Protein AF-A0A968MGK3-F1 (afdb_monomer_lite)

Radius of gyration: 20.02 Å; chains: 1; bounding box: 47×27×55 Å

Foldseek 3Di:
DDDDFWDWDADQWQRWGAFTGGNNDTPDPGTDDDQPDDDDDCQQADPVCQVPLPQDDADPPRHRGNVRSCVQQQSVPKGKTWPDWDFPDDDPVDTDIDTDMDIGHDRDDDPD

Structure (mmCIF, N/CA/C/O backbone):
data_AF-A0A968MGK3-F1
#
_entry.id   AF-A0A968MGK3-F1
#
loop_
_atom_site.group_PDB
_atom_site.id
_atom_site.type_symbol
_atom_site.label_atom_id
_atom_site.label_alt_id
_atom_site.label_comp_id
_atom_site.label_asym_id
_atom_site.label_entity_id
_atom_site.label_seq_id
_atom_site.pdbx_PDB_ins_code
_atom_site.Cartn_x
_atom_site.Cartn_y
_atom_site.Cartn_z
_atom_site.occupancy
_atom_site.B_iso_or_equiv
_atom_site.auth_seq_id
_atom_site.auth_comp_id
_atom_site.auth_asym_id
_atom_site.auth_atom_id
_atom_site.pdbx_PDB_model_num
ATOM 1 N N . MET A 1 1 ? -7.553 -3.352 16.689 1.00 89.88 1 MET A N 1
ATOM 2 C CA . MET A 1 1 ? -8.674 -2.562 17.253 1.00 89.88 1 MET A CA 1
ATOM 3 C C . MET A 1 1 ? -9.936 -3.360 17.002 1.00 89.88 1 MET A C 1
ATOM 5 O O . MET A 1 1 ? -10.030 -3.935 15.927 1.00 89.88 1 MET A O 1
ATOM 9 N N . SER A 1 2 ? -10.859 -3.451 17.953 1.00 92.69 2 SER A N 1
ATOM 10 C CA . SER A 1 2 ? -12.042 -4.315 17.830 1.00 92.69 2 SER A CA 1
ATOM 11 C C . SER A 1 2 ? -13.275 -3.673 18.458 1.00 92.69 2 SER A C 1
ATOM 13 O O . SER A 1 2 ? -13.152 -2.935 19.435 1.00 92.69 2 SER A O 1
ATOM 15 N N . GLY A 1 3 ? -14.435 -3.972 17.880 1.00 92.19 3 GLY A N 1
ATOM 16 C CA . GLY A 1 3 ? -15.770 -3.719 18.417 1.00 92.19 3 GLY A CA 1
ATOM 17 C C . GLY A 1 3 ? -16.602 -5.003 18.371 1.00 92.19 3 GLY A C 1
ATOM 18 O O . GLY A 1 3 ? -16.065 -6.069 18.081 1.00 92.19 3 GLY A O 1
ATOM 19 N N . GLU A 1 4 ? -17.904 -4.906 18.643 1.00 93.56 4 GLU A N 1
ATOM 20 C CA . GLU A 1 4 ? -18.794 -6.070 18.810 1.00 93.56 4 GLU A CA 1
ATOM 21 C C . GLU A 1 4 ? -18.742 -7.064 17.636 1.00 93.56 4 GLU A C 1
ATOM 23 O O . GLU A 1 4 ? -18.638 -8.264 17.853 1.00 93.56 4 GLU A O 1
ATOM 28 N N . ASN A 1 5 ? -18.742 -6.566 16.396 1.00 96.81 5 ASN A N 1
ATOM 29 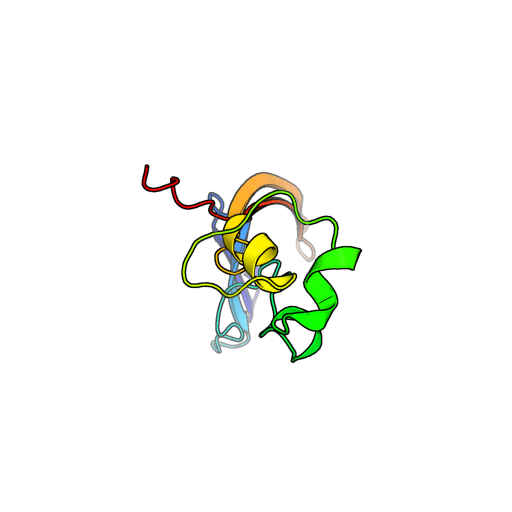C CA . ASN A 1 5 ? -18.789 -7.397 15.187 1.00 96.81 5 ASN A CA 1
ATOM 30 C C . ASN A 1 5 ? -17.748 -6.995 14.139 1.00 96.81 5 ASN A C 1
ATOM 32 O O . ASN A 1 5 ? -17.895 -7.298 12.956 1.00 96.81 5 ASN A O 1
ATOM 36 N N . PHE A 1 6 ? -16.709 -6.268 14.539 1.00 96.50 6 PHE A N 1
ATOM 37 C CA . PHE A 1 6 ? -15.671 -5.852 13.608 1.00 96.50 6 PHE A CA 1
ATOM 38 C C . PHE A 1 6 ? -14.308 -5.761 14.278 1.00 96.50 6 PHE A C 1
ATOM 40 O O . PHE A 1 6 ? -14.190 -5.452 15.465 1.00 96.50 6 PHE A O 1
ATOM 47 N N . SER A 1 7 ? -13.254 -5.971 13.498 1.00 97.12 7 SER A N 1
ATOM 48 C CA . SER A 1 7 ? -11.896 -5.677 13.931 1.00 97.12 7 SER A CA 1
ATOM 49 C C . SER A 1 7 ? -11.021 -5.199 12.778 1.00 97.12 7 SER A C 1
ATOM 51 O O . SER A 1 7 ? -11.203 -5.580 11.626 1.00 97.12 7 SER A O 1
ATOM 53 N N . TYR A 1 8 ? -10.066 -4.341 13.121 1.00 96.38 8 TYR A N 1
ATOM 54 C CA . TYR A 1 8 ? -9.053 -3.805 12.222 1.00 96.38 8 TYR A CA 1
ATOM 55 C C . TYR A 1 8 ? -7.671 -4.112 12.787 1.00 96.38 8 TYR A C 1
ATOM 57 O O . TYR A 1 8 ? -7.399 -3.833 13.967 1.00 96.38 8 TYR A O 1
ATOM 65 N N . THR A 1 9 ? -6.782 -4.629 11.946 1.00 96.62 9 THR A N 1
ATOM 66 C CA . THR A 1 9 ? -5.393 -4.919 12.317 1.00 96.62 9 THR A CA 1
ATOM 67 C C . THR A 1 9 ? -4.452 -4.067 11.491 1.00 96.62 9 THR A C 1
ATOM 69 O O . THR A 1 9 ? -4.538 -4.053 10.270 1.00 96.62 9 THR A O 1
ATOM 72 N N . PHE A 1 10 ? -3.537 -3.374 12.166 1.00 95.19 10 PHE A N 1
ATOM 73 C CA . PHE A 1 10 ? -2.478 -2.608 11.523 1.00 95.19 10 PHE A CA 1
ATOM 74 C C . PHE A 1 10 ? -1.116 -3.207 11.862 1.00 95.19 10 PHE A C 1
ATOM 76 O O . PHE A 1 10 ? -0.828 -3.490 13.029 1.00 95.19 10 PHE A O 1
ATOM 83 N N . ASN A 1 11 ? -0.252 -3.336 10.860 1.00 93.62 11 ASN A N 1
ATOM 84 C CA . ASN A 1 11 ? 1.160 -3.619 11.064 1.00 93.62 11 ASN A CA 1
ATOM 85 C C . ASN A 1 11 ? 1.879 -2.307 11.397 1.00 93.62 11 ASN A C 1
ATOM 87 O O . ASN A 1 11 ? 1.959 -1.408 10.568 1.00 93.62 11 ASN A O 1
ATOM 91 N N . LYS A 1 12 ? 2.422 -2.192 12.611 1.00 91.31 12 LYS A N 1
ATOM 92 C CA . LYS A 1 12 ? 3.078 -0.956 13.072 1.00 91.31 12 LYS A CA 1
ATOM 93 C C . LYS A 1 12 ? 4.414 -0.664 12.380 1.00 91.31 12 LYS A C 1
ATOM 95 O O . LYS A 1 12 ? 4.841 0.482 12.378 1.00 91.31 12 LYS A O 1
ATOM 100 N N . THR A 1 13 ? 5.074 -1.675 11.816 1.00 90.69 13 THR A N 1
ATOM 101 C CA . THR A 1 13 ? 6.361 -1.526 11.120 1.00 90.69 13 THR A CA 1
ATOM 102 C C . THR A 1 13 ? 6.167 -1.013 9.695 1.00 90.69 13 THR A C 1
ATOM 104 O O . THR A 1 13 ? 6.874 -0.107 9.261 1.00 90.69 13 THR A O 1
ATOM 107 N N . SER A 1 14 ? 5.205 -1.569 8.956 1.00 90.19 14 SER A N 1
ATOM 108 C CA . SER A 1 14 ? 4.901 -1.116 7.591 1.00 90.19 14 SER A CA 1
ATOM 109 C C . SER A 1 14 ? 3.880 0.021 7.544 1.00 90.19 14 SER A C 1
ATOM 111 O O . SER A 1 14 ? 3.839 0.753 6.565 1.00 90.19 14 SER A O 1
ATOM 113 N N . GLY A 1 15 ? 3.068 0.185 8.591 1.00 91.81 15 GLY A N 1
ATOM 114 C CA . GLY A 1 15 ? 1.958 1.141 8.645 1.00 91.81 15 GLY A CA 1
ATOM 115 C C . GLY A 1 15 ? 0.690 0.630 7.957 1.00 91.81 15 GLY A C 1
ATOM 116 O O . GLY A 1 15 ? -0.317 1.330 7.909 1.00 91.81 15 GLY A O 1
ATOM 117 N N . ARG A 1 16 ? 0.715 -0.599 7.436 1.00 93.56 16 ARG A N 1
ATOM 118 C CA . ARG A 1 16 ? -0.370 -1.150 6.624 1.00 93.56 16 ARG A CA 1
ATOM 119 C C . ARG A 1 16 ? -1.556 -1.596 7.463 1.00 93.56 16 ARG A C 1
ATOM 121 O O . ARG A 1 16 ? -1.375 -2.213 8.513 1.00 93.56 16 ARG A O 1
ATOM 128 N N . LEU A 1 17 ? -2.760 -1.359 6.947 1.00 95.50 17 LEU A N 1
ATOM 129 C CA . LEU A 1 17 ? -3.976 -2.033 7.395 1.00 95.50 17 LEU A CA 1
ATOM 130 C C . LEU A 1 17 ? -3.985 -3.451 6.808 1.00 95.50 17 LEU A C 1
ATOM 132 O O . LEU A 1 17 ? -4.215 -3.615 5.617 1.00 95.50 17 LEU A O 1
ATOM 136 N N . THR A 1 18 ? -3.718 -4.461 7.632 1.00 96.38 18 THR A N 1
ATOM 137 C CA . THR A 1 18 ? -3.519 -5.850 7.187 1.00 96.38 18 THR A CA 1
ATOM 138 C C . THR A 1 18 ? -4.757 -6.729 7.303 1.00 96.38 18 THR A C 1
ATOM 140 O O . THR A 1 18 ? -4.751 -7.838 6.788 1.00 96.38 18 THR A O 1
ATOM 143 N N . SER A 1 19 ? -5.789 -6.290 8.023 1.00 97.75 19 SER A N 1
ATOM 144 C CA . SER A 1 19 ? -7.064 -7.008 8.108 1.00 97.75 19 SER A CA 1
ATOM 145 C C . SER A 1 19 ? -8.187 -6.045 8.461 1.00 97.75 19 SER A C 1
ATOM 147 O O . SER A 1 19 ? -8.013 -5.149 9.299 1.00 97.75 19 SER A O 1
ATOM 149 N N . MET A 1 20 ? -9.330 -6.258 7.815 1.00 97.69 20 MET A N 1
ATOM 150 C CA . MET A 1 20 ? -10.619 -5.668 8.135 1.00 97.69 20 MET A CA 1
ATOM 151 C C . MET A 1 20 ? -11.631 -6.806 8.213 1.00 97.69 20 MET A C 1
ATOM 153 O O . MET A 1 20 ? -12.194 -7.233 7.206 1.00 97.69 20 MET A O 1
ATOM 157 N N . ASN A 1 21 ? -11.863 -7.300 9.424 1.00 98.25 21 ASN A N 1
ATOM 158 C CA . ASN A 1 21 ? -12.862 -8.324 9.665 1.00 98.25 21 ASN A CA 1
ATOM 159 C C . ASN A 1 21 ? -14.196 -7.668 10.028 1.00 98.25 21 ASN A C 1
ATOM 161 O O . ASN A 1 21 ? -14.251 -6.848 10.947 1.00 98.25 21 ASN A O 1
ATOM 165 N N . TYR A 1 22 ? -15.263 -8.043 9.331 1.00 97.8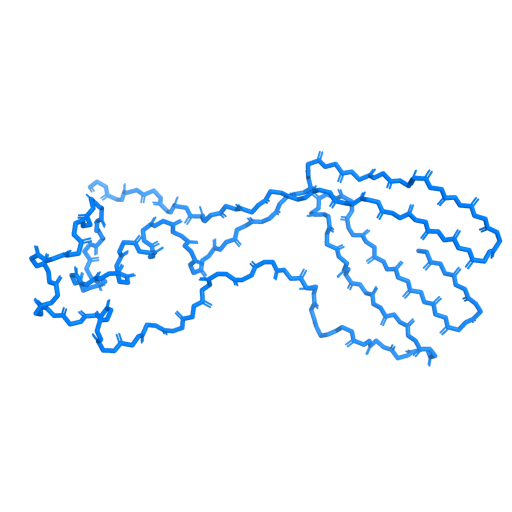1 22 TYR A N 1
ATOM 166 C CA . TYR A 1 22 ? -16.626 -7.595 9.599 1.00 97.81 22 TYR A CA 1
ATOM 167 C C . TYR A 1 22 ? -17.550 -8.813 9.651 1.00 97.81 22 TYR A C 1
ATOM 169 O O . TYR A 1 22 ? -17.641 -9.567 8.683 1.00 97.81 22 TYR A O 1
ATOM 177 N N . PHE A 1 23 ? -18.202 -9.037 10.793 1.00 97.75 23 PHE A N 1
ATOM 178 C CA . PHE A 1 23 ? -19.036 -10.213 11.070 1.00 97.75 23 PHE A CA 1
ATOM 179 C C . PHE A 1 23 ? -18.329 -11.545 10.754 1.00 97.75 23 PHE A C 1
ATOM 181 O O . PHE A 1 23 ? -18.886 -12.433 10.112 1.00 97.75 23 PHE A O 1
ATOM 188 N N . GLY A 1 24 ? -17.062 -11.675 11.160 1.00 97.06 24 GLY A N 1
ATOM 189 C CA . GLY A 1 24 ? -16.259 -12.877 10.924 1.00 97.06 24 GLY A CA 1
ATOM 190 C C . GLY A 1 24 ? -15.711 -13.005 9.500 1.00 97.06 24 GLY A C 1
ATOM 191 O O . GLY A 1 24 ? -14.868 -13.866 9.259 1.00 97.06 24 GLY A O 1
ATOM 192 N N . LYS A 1 25 ? -16.109 -12.134 8.566 1.00 98.06 25 LYS A N 1
ATOM 193 C CA . LYS A 1 25 ? -15.638 -12.139 7.180 1.00 98.06 25 LYS A CA 1
ATOM 194 C C . LYS A 1 25 ? -14.477 -11.166 6.993 1.00 98.06 25 LYS A C 1
ATOM 196 O O . LYS A 1 25 ? -14.606 -9.982 7.295 1.00 98.06 25 LYS A O 1
ATOM 201 N N . GLU A 1 26 ? -13.366 -11.658 6.450 1.00 98.06 26 GLU A N 1
ATOM 202 C CA . GLU A 1 26 ? -12.278 -10.795 5.985 1.00 98.06 26 GLU A CA 1
ATOM 203 C C . GLU A 1 26 ? -12.715 -10.042 4.722 1.00 98.06 26 GLU A C 1
ATOM 205 O O . GLU A 1 26 ? -13.209 -10.645 3.764 1.00 98.06 26 GLU A O 1
ATOM 210 N N . ILE A 1 27 ? -12.571 -8.718 4.750 1.00 97.44 27 ILE A N 1
ATOM 211 C CA . ILE A 1 27 ? -12.957 -7.826 3.652 1.00 97.44 27 ILE A CA 1
ATOM 212 C C . ILE A 1 27 ? -11.753 -7.480 2.774 1.00 97.44 27 ILE A C 1
ATOM 214 O O . ILE A 1 27 ? -11.923 -7.255 1.574 1.00 97.44 27 ILE A O 1
ATOM 218 N N . LEU A 1 28 ? -10.540 -7.446 3.335 1.00 97.19 28 LEU A N 1
ATOM 219 C CA . LEU A 1 28 ? -9.339 -7.140 2.566 1.00 97.19 28 LEU A CA 1
ATOM 220 C C . LEU A 1 28 ? -8.797 -8.397 1.894 1.00 97.19 28 LEU A C 1
ATOM 222 O O . LEU A 1 28 ? -8.499 -9.391 2.547 1.00 97.19 28 LEU A O 1
ATOM 226 N N . ASN A 1 29 ? -8.604 -8.324 0.580 1.00 96.12 29 ASN A N 1
ATOM 227 C CA . ASN A 1 29 ? -7.794 -9.316 -0.124 1.00 96.12 29 ASN A CA 1
ATOM 228 C C . ASN A 1 29 ? -6.292 -9.087 0.120 1.00 96.12 29 ASN A C 1
ATOM 230 O O . ASN A 1 29 ? -5.520 -10.034 0.206 1.00 96.12 29 ASN A O 1
ATOM 234 N N . ASP A 1 30 ? -5.889 -7.821 0.231 1.00 93.50 30 ASP A N 1
ATOM 235 C CA . ASP A 1 30 ? -4.548 -7.395 0.621 1.00 93.50 30 ASP A CA 1
ATOM 236 C C . ASP A 1 30 ? -4.633 -6.002 1.267 1.00 93.50 30 ASP A C 1
ATOM 238 O O . ASP A 1 30 ? -5.659 -5.316 1.187 1.00 93.50 30 ASP A O 1
ATOM 242 N N . SER A 1 31 ? -3.549 -5.578 1.910 1.00 92.81 31 SER A N 1
ATOM 243 C CA . SER A 1 31 ? -3.426 -4.242 2.474 1.00 92.81 31 SER A CA 1
ATOM 244 C C . SER A 1 31 ? -3.549 -3.183 1.373 1.00 92.81 31 SER A C 1
ATOM 246 O O . SER A 1 31 ? -2.860 -3.284 0.354 1.00 92.81 31 SER A O 1
ATOM 248 N N . PRO A 1 32 ? -4.351 -2.123 1.565 1.00 90.62 32 PRO A N 1
ATOM 249 C CA . PRO A 1 32 ? -4.320 -0.984 0.663 1.00 90.62 32 PRO A CA 1
ATOM 250 C C . PRO A 1 32 ? -2.936 -0.331 0.727 1.00 90.62 32 PRO A C 1
ATOM 252 O O . PRO A 1 32 ? -2.401 -0.090 1.809 1.00 90.62 32 PRO A O 1
ATOM 255 N N . THR A 1 33 ? -2.356 -0.059 -0.438 1.00 89.62 33 THR A N 1
ATOM 256 C CA . THR A 1 33 ? -1.031 0.553 -0.578 1.00 89.62 33 THR A CA 1
ATOM 257 C C . THR A 1 33 ? -1.079 1.660 -1.623 1.00 89.62 33 THR A C 1
ATOM 259 O O . THR A 1 33 ? -1.958 1.673 -2.490 1.00 89.62 33 THR A O 1
ATOM 262 N N . LEU A 1 34 ? -0.135 2.603 -1.552 1.00 90.00 34 LEU A N 1
ATOM 263 C CA . LEU A 1 34 ? 0.057 3.558 -2.637 1.00 90.00 34 LEU A CA 1
ATOM 264 C C . LEU A 1 34 ? 0.550 2.805 -3.877 1.00 90.00 34 LEU A C 1
ATOM 266 O O . LEU A 1 34 ? 1.649 2.255 -3.873 1.00 90.00 34 LEU A O 1
ATOM 270 N N . ASN A 1 35 ? -0.237 2.843 -4.948 1.00 90.94 35 ASN A N 1
ATOM 271 C CA . ASN A 1 35 ? 0.170 2.338 -6.248 1.00 90.94 35 ASN A CA 1
ATOM 272 C C . ASN A 1 35 ? 0.198 3.489 -7.256 1.00 90.94 35 ASN A C 1
ATOM 274 O O . ASN A 1 35 ? -0.841 4.061 -7.582 1.00 90.94 35 ASN A O 1
ATOM 278 N N . VAL A 1 36 ? 1.394 3.827 -7.741 1.00 93.31 36 VAL A N 1
ATOM 279 C CA . VAL A 1 36 ? 1.593 4.828 -8.807 1.00 93.31 36 VAL A CA 1
ATOM 280 C C . VAL A 1 36 ? 1.954 4.177 -10.144 1.00 93.31 36 VAL A C 1
ATOM 282 O O . VAL A 1 36 ? 2.322 4.867 -11.094 1.00 93.31 36 VAL A O 1
ATOM 285 N N . TRP A 1 37 ? 1.867 2.847 -10.224 1.00 93.31 37 TRP A N 1
ATOM 286 C CA . TRP A 1 37 ? 2.196 2.073 -11.408 1.00 93.31 37 TRP A CA 1
ATOM 287 C C . TRP A 1 37 ? 0.955 1.580 -12.139 1.00 93.31 37 TRP A C 1
ATOM 289 O O . TRP A 1 37 ? -0.046 1.160 -11.555 1.00 93.31 37 TRP A O 1
ATOM 299 N N . ARG A 1 38 ? 1.083 1.552 -13.461 1.00 95.12 38 ARG A N 1
ATOM 300 C CA . ARG A 1 38 ? 0.195 0.835 -14.368 1.00 95.12 38 ARG A CA 1
ATOM 301 C C . ARG A 1 38 ? 1.022 0.190 -15.469 1.00 95.12 38 ARG A C 1
ATOM 303 O O . ARG A 1 38 ? 2.142 0.620 -15.741 1.00 95.12 38 ARG A O 1
ATOM 310 N N . ALA A 1 39 ? 0.442 -0.798 -16.143 1.00 94.06 39 ALA A N 1
ATOM 311 C CA . ALA A 1 39 ? 1.028 -1.315 -17.371 1.00 94.06 39 ALA A CA 1
ATOM 312 C C . ALA A 1 39 ? 1.241 -0.159 -18.377 1.00 94.06 39 ALA A C 1
ATOM 314 O O . ALA A 1 39 ? 0.307 0.631 -18.586 1.00 94.06 39 ALA A O 1
ATOM 315 N N . PRO A 1 40 ? 2.446 -0.030 -18.968 1.00 91.69 40 PRO A N 1
ATOM 316 C CA . PRO A 1 40 ? 2.709 1.003 -19.960 1.00 91.69 40 PRO A CA 1
ATOM 317 C C . PRO A 1 40 ? 1.853 0.841 -21.217 1.00 91.69 40 PRO A C 1
ATOM 319 O O . PRO A 1 40 ? 1.596 -0.284 -21.640 1.00 91.69 40 PRO A O 1
ATOM 322 N N . ILE A 1 41 ? 1.446 1.959 -21.817 1.00 92.06 41 ILE A N 1
ATOM 323 C CA . ILE A 1 41 ? 0.802 2.008 -23.145 1.00 92.06 41 ILE A CA 1
ATOM 324 C C . ILE A 1 41 ? 1.835 2.279 -24.246 1.00 92.06 41 ILE A C 1
ATOM 326 O O . ILE A 1 41 ? 2.979 2.619 -23.949 1.00 92.06 41 ILE A O 1
ATOM 330 N N . ASP A 1 42 ? 1.417 2.194 -25.510 1.00 89.44 42 ASP A N 1
ATOM 331 C CA . ASP A 1 42 ? 2.276 2.353 -26.697 1.00 89.44 42 ASP A CA 1
ATOM 332 C C . ASP A 1 42 ? 3.145 3.622 -26.643 1.00 89.44 42 ASP A C 1
ATOM 334 O O . ASP A 1 42 ? 4.370 3.562 -26.759 1.00 89.44 42 ASP A O 1
ATOM 338 N N . ASN A 1 43 ? 2.544 4.765 -26.290 1.00 88.44 43 ASN A N 1
ATOM 339 C CA . ASN A 1 43 ? 3.248 6.049 -26.149 1.00 88.44 43 ASN A CA 1
ATOM 340 C C . ASN A 1 43 ? 4.342 6.057 -25.057 1.00 88.44 43 ASN A C 1
ATOM 342 O O . ASN A 1 43 ? 5.110 7.007 -24.946 1.00 88.44 43 ASN A O 1
ATOM 346 N N . GLU A 1 44 ? 4.414 5.037 -24.208 1.00 89.06 44 GLU A N 1
ATOM 347 C CA . GLU A 1 44 ? 5.357 4.939 -23.091 1.00 89.06 44 GLU A CA 1
ATOM 348 C C . GLU A 1 44 ? 6.449 3.889 -23.352 1.00 89.06 44 GLU A C 1
ATOM 350 O O . GLU A 1 44 ? 7.394 3.758 -22.564 1.00 89.06 44 GLU A O 1
ATOM 355 N N . VAL A 1 45 ? 6.345 3.150 -24.459 1.00 85.81 45 VAL A N 1
ATOM 356 C CA . VAL A 1 45 ? 7.313 2.131 -24.892 1.00 85.81 45 VAL A CA 1
ATOM 357 C C . VAL A 1 45 ? 7.949 2.467 -26.240 1.00 85.81 45 VAL A C 1
ATOM 359 O O . VAL A 1 45 ? 9.124 2.149 -26.443 1.00 85.81 45 VAL A O 1
ATOM 362 N N . ASP A 1 46 ? 7.222 3.159 -27.119 1.00 82.44 46 ASP A N 1
ATOM 363 C CA . ASP A 1 46 ? 7.628 3.383 -28.501 1.00 82.44 46 ASP A CA 1
ATOM 364 C C . ASP A 1 46 ? 8.801 4.353 -28.678 1.00 82.44 46 ASP A C 1
ATOM 366 O O . ASP A 1 46 ? 8.932 5.387 -28.014 1.00 82.44 46 ASP A O 1
ATOM 370 N N . ALA A 1 47 ? 9.625 4.047 -29.682 1.00 73.81 47 ALA A N 1
ATOM 371 C CA . ALA A 1 47 ? 10.860 4.760 -29.992 1.00 73.81 47 ALA A CA 1
ATOM 372 C C . ALA A 1 47 ? 10.663 6.157 -30.618 1.00 73.81 47 ALA A C 1
ATOM 374 O O . ALA A 1 47 ? 11.610 6.941 -30.689 1.00 73.81 47 ALA A O 1
ATOM 375 N N . TRP A 1 48 ? 9.457 6.519 -31.060 1.00 75.00 48 TRP A N 1
ATOM 376 C CA . TRP A 1 48 ? 9.212 7.873 -31.573 1.00 75.00 48 TRP A CA 1
ATOM 377 C C . TRP A 1 48 ? 9.156 8.924 -30.447 1.00 75.00 48 TRP A C 1
ATOM 379 O O . TRP A 1 48 ? 9.368 10.109 -30.694 1.00 75.00 48 TRP A O 1
ATOM 389 N N . THR A 1 49 ? 8.968 8.505 -29.189 1.00 71.50 49 THR A N 1
ATOM 390 C CA . THR A 1 49 ? 8.897 9.406 -28.019 1.00 71.50 49 THR A CA 1
ATOM 391 C C . THR A 1 49 ? 10.261 9.763 -27.415 1.00 71.50 49 THR A C 1
ATOM 393 O O . THR A 1 49 ? 10.356 10.542 -26.461 1.00 71.50 49 THR A O 1
ATOM 396 N N . LEU A 1 50 ? 11.352 9.220 -27.961 1.00 68.75 50 LEU A N 1
ATOM 397 C CA . LEU A 1 50 ? 12.686 9.280 -27.350 1.00 68.75 50 LEU A CA 1
ATOM 398 C C . LEU A 1 50 ? 13.296 10.672 -27.288 1.00 68.75 50 LEU A C 1
ATOM 400 O O . LEU A 1 50 ? 14.008 10.967 -2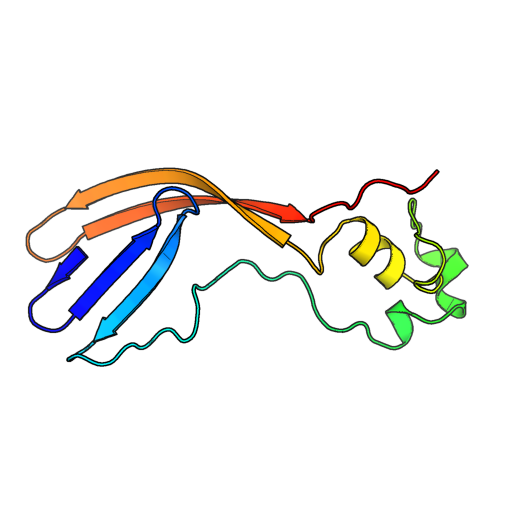6.330 1.00 68.75 50 LEU A O 1
ATOM 404 N N . GLY A 1 51 ? 13.027 11.508 -28.291 1.00 64.50 51 GLY A N 1
ATOM 405 C CA . GLY A 1 51 ? 13.588 12.857 -28.375 1.00 64.50 51 GLY A CA 1
ATOM 406 C C . GLY A 1 51 ? 12.919 13.869 -27.443 1.00 64.50 51 GLY A C 1
ATOM 407 O O . GLY A 1 51 ? 13.523 14.887 -27.134 1.00 64.50 51 GLY A O 1
ATOM 408 N N . GLN A 1 52 ? 11.694 13.593 -26.982 1.00 66.31 52 GLN A N 1
ATOM 409 C CA . GLN A 1 52 ? 10.866 14.551 -26.232 1.00 66.31 52 GLN A CA 1
ATOM 410 C C . GLN A 1 52 ? 10.737 14.210 -24.743 1.00 66.31 52 GLN A C 1
ATOM 412 O O . GLN A 1 52 ? 10.284 15.025 -23.949 1.00 66.31 52 GLN A O 1
ATOM 417 N N . SER A 1 53 ? 11.123 13.000 -24.338 1.00 64.38 53 SER A N 1
ATOM 418 C CA . SER A 1 53 ? 10.803 12.475 -23.008 1.00 64.38 53 SER A CA 1
ATOM 419 C C . SER A 1 53 ? 11.791 12.882 -21.900 1.00 64.38 53 SER A C 1
ATOM 421 O O . SER A 1 53 ? 11.532 12.583 -20.738 1.00 64.38 53 SER A O 1
ATOM 423 N N . HIS A 1 54 ? 12.894 13.579 -22.225 1.00 65.06 54 HIS A N 1
ATOM 424 C CA . HIS A 1 54 ? 13.897 14.107 -21.270 1.00 65.06 54 HIS A CA 1
ATOM 425 C C . HIS A 1 54 ? 14.310 13.103 -20.165 1.00 65.06 54 HIS A C 1
ATOM 427 O O . HIS A 1 54 ? 14.539 13.460 -19.009 1.00 65.06 54 HIS A O 1
ATOM 433 N N . LEU A 1 55 ? 14.385 11.812 -20.502 1.00 68.75 55 LEU A N 1
ATOM 434 C CA . LEU A 1 55 ? 14.621 10.747 -19.529 1.00 68.75 55 LEU A CA 1
ATOM 435 C C . LEU A 1 55 ? 16.117 10.607 -19.248 1.00 68.75 55 LEU A C 1
ATOM 437 O O . LEU A 1 55 ? 16.897 10.307 -20.148 1.00 68.75 55 LEU A O 1
ATOM 441 N N . THR A 1 56 ? 16.502 10.788 -17.988 1.00 67.81 56 THR A N 1
ATOM 442 C CA . THR A 1 56 ? 17.904 10.794 -17.544 1.00 67.81 56 THR A CA 1
ATOM 443 C C . THR A 1 56 ? 18.492 9.401 -17.328 1.00 67.81 56 THR A C 1
ATOM 445 O O . THR A 1 56 ? 19.694 9.224 -17.498 1.00 67.81 56 THR A O 1
ATOM 448 N N . ASN A 1 57 ? 17.672 8.402 -16.981 1.00 74.62 57 ASN A N 1
ATOM 449 C CA . ASN A 1 57 ? 18.137 7.049 -16.673 1.00 74.62 57 ASN A CA 1
ATOM 450 C C . ASN A 1 57 ? 17.354 5.986 -17.457 1.00 74.62 57 ASN A C 1
ATOM 452 O O . ASN A 1 57 ? 16.136 6.082 -17.618 1.00 74.62 57 ASN A O 1
ATOM 456 N N . ARG A 1 58 ? 18.062 4.958 -17.940 1.00 77.81 58 ARG A N 1
ATOM 457 C CA . ARG A 1 58 ? 17.514 3.819 -18.695 1.00 77.81 58 ARG A CA 1
ATOM 458 C C . ARG A 1 58 ? 18.269 2.539 -18.330 1.00 77.81 58 ARG A C 1
ATOM 460 O O . ARG A 1 58 ? 19.472 2.586 -18.080 1.00 77.81 58 ARG A O 1
ATOM 467 N N . LYS A 1 59 ? 17.575 1.400 -18.340 1.00 79.00 59 LYS A N 1
ATOM 468 C CA . LYS A 1 59 ? 18.147 0.057 -18.186 1.00 79.00 59 LYS A CA 1
ATOM 469 C C . LYS A 1 59 ? 18.127 -0.682 -19.532 1.00 79.00 59 LYS A C 1
ATOM 471 O O . LYS A 1 59 ? 17.068 -0.727 -20.165 1.00 79.00 59 LYS A O 1
ATOM 476 N N . PRO A 1 60 ? 19.250 -1.264 -19.990 1.00 81.00 60 PRO A N 1
ATOM 477 C CA . PRO A 1 60 ? 19.259 -2.112 -21.181 1.00 81.00 60 PRO A CA 1
ATOM 478 C C . PRO A 1 60 ? 18.221 -3.240 -21.085 1.00 81.00 60 PRO A C 1
ATOM 480 O O . PRO A 1 60 ? 18.022 -3.809 -20.013 1.00 81.00 60 PRO A O 1
ATOM 483 N N . GLY A 1 61 ? 17.543 -3.543 -22.195 1.00 80.62 61 GLY A N 1
ATOM 484 C CA . GLY A 1 61 ? 16.510 -4.588 -22.263 1.00 80.62 61 GLY A CA 1
ATOM 485 C C . GLY A 1 61 ? 15.083 -4.145 -21.907 1.00 80.62 61 GLY A C 1
ATOM 486 O O . GLY A 1 61 ? 14.160 -4.931 -22.075 1.00 80.62 61 GLY A O 1
ATOM 487 N N . PHE A 1 62 ? 14.871 -2.894 -21.481 1.00 78.94 62 PHE A N 1
ATOM 488 C CA . PHE A 1 62 ? 13.549 -2.365 -21.093 1.00 78.94 62 PHE A CA 1
ATOM 489 C C . PHE A 1 62 ? 12.969 -1.349 -22.096 1.00 78.94 62 PHE A C 1
ATOM 491 O O . PHE A 1 62 ? 12.140 -0.515 -21.736 1.00 78.94 62 PHE A O 1
ATOM 498 N N . GLY A 1 63 ? 13.415 -1.397 -23.356 1.00 80.31 63 GLY A N 1
ATOM 499 C CA . GLY A 1 63 ? 13.051 -0.417 -24.388 1.00 80.31 63 GLY A CA 1
ATOM 500 C C . GLY A 1 63 ? 13.710 0.945 -24.159 1.00 80.31 63 GLY A C 1
ATOM 501 O O . GLY A 1 63 ? 14.585 1.084 -23.310 1.00 80.31 63 GLY A O 1
ATOM 502 N N . TYR A 1 64 ? 13.320 1.968 -24.916 1.00 79.06 64 TYR A N 1
ATOM 503 C CA . TYR A 1 64 ? 13.903 3.311 -24.773 1.00 79.06 64 TYR A CA 1
ATOM 504 C C . TYR A 1 64 ? 12.890 4.370 -24.295 1.00 79.06 64 TYR A C 1
ATOM 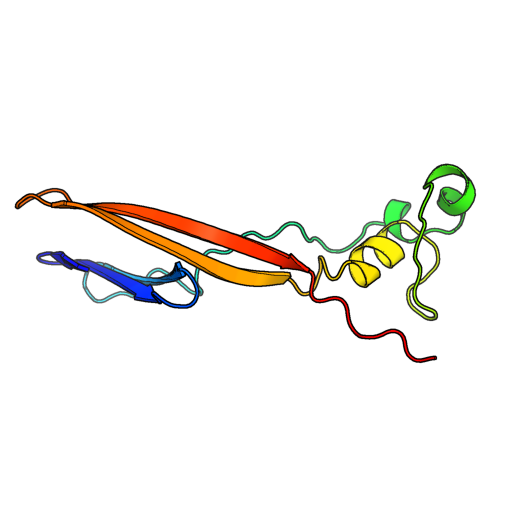506 O O . TYR A 1 64 ? 13.305 5.458 -23.887 1.00 79.06 64 TYR A O 1
ATOM 514 N N . GLY A 1 65 ? 11.589 4.058 -24.321 1.00 83.94 65 GLY A N 1
ATOM 515 C CA . GLY A 1 65 ? 10.510 4.984 -23.973 1.00 83.94 65 GLY A CA 1
ATOM 516 C C . GLY A 1 65 ? 10.417 5.353 -22.478 1.00 83.94 65 GLY A C 1
ATOM 517 O O . GLY A 1 65 ? 11.169 4.825 -21.649 1.00 83.94 65 GLY A O 1
ATOM 518 N N . PRO A 1 66 ? 9.474 6.250 -22.120 1.00 86.06 66 PRO A N 1
ATOM 519 C CA . PRO A 1 66 ? 9.176 6.695 -20.747 1.00 86.06 66 PRO A CA 1
ATOM 520 C C . PRO A 1 66 ? 9.157 5.592 -19.694 1.00 86.06 66 PRO A C 1
ATOM 522 O O . PRO A 1 66 ? 9.747 5.736 -18.620 1.00 86.06 66 PRO A O 1
ATOM 525 N N . SER A 1 67 ? 8.558 4.453 -20.028 1.00 88.94 67 SER A N 1
ATOM 526 C CA . SER A 1 67 ? 8.381 3.349 -19.093 1.00 88.94 67 SER A CA 1
ATOM 527 C C . SER A 1 67 ? 9.672 2.636 -18.692 1.00 88.94 67 SER A C 1
ATOM 529 O O . SER A 1 67 ? 9.677 1.939 -17.676 1.00 88.94 67 SER A O 1
ATOM 531 N N . ASN A 1 68 ? 10.774 2.810 -19.431 1.00 88.06 68 ASN A N 1
ATOM 532 C CA . ASN A 1 68 ? 12.079 2.332 -18.976 1.00 88.06 68 ASN A CA 1
ATOM 533 C C . ASN A 1 68 ? 12.525 3.128 -17.743 1.00 88.06 68 ASN A C 1
ATOM 535 O O . ASN A 1 68 ? 12.855 2.546 -16.714 1.00 88.06 68 ASN A O 1
ATOM 539 N N . ASN A 1 69 ? 12.455 4.459 -17.806 1.00 86.81 69 ASN A N 1
ATOM 540 C CA . ASN A 1 69 ? 12.866 5.308 -16.688 1.00 86.81 69 ASN A CA 1
ATOM 541 C C . ASN A 1 69 ? 12.011 5.038 -15.440 1.00 86.81 69 ASN A C 1
ATOM 543 O O . ASN A 1 69 ? 12.533 4.918 -14.338 1.00 86.81 69 ASN A O 1
ATOM 547 N N . TRP A 1 70 ? 10.704 4.831 -15.608 1.00 89.06 70 TRP A N 1
ATOM 548 C CA . TRP A 1 70 ? 9.818 4.481 -14.492 1.00 89.06 70 TRP A CA 1
ATOM 549 C C . TRP A 1 70 ? 10.221 3.182 -13.789 1.00 89.06 70 TRP A C 1
ATOM 551 O O . TRP A 1 70 ? 10.241 3.132 -12.561 1.00 89.06 70 TRP A O 1
ATOM 561 N N . ARG A 1 71 ? 10.603 2.154 -14.557 1.00 89.06 71 ARG A N 1
ATOM 562 C CA . ARG A 1 71 ? 11.132 0.895 -14.009 1.00 89.06 71 ARG A CA 1
ATOM 563 C C . ARG A 1 71 ? 12.499 1.074 -13.364 1.00 89.06 71 ARG A C 1
ATOM 565 O O . ARG A 1 71 ? 12.782 0.460 -12.344 1.00 89.06 71 ARG A O 1
ATOM 572 N N . VAL A 1 72 ? 13.350 1.937 -13.920 1.00 87.19 72 VAL A N 1
ATOM 573 C CA . VAL A 1 72 ? 14.634 2.288 -13.292 1.00 87.19 72 VAL A CA 1
ATOM 574 C C . VAL A 1 72 ? 14.420 2.955 -11.937 1.00 87.19 72 VAL A C 1
ATOM 576 O O . VAL A 1 72 ? 15.154 2.669 -10.997 1.00 87.19 72 VAL A O 1
ATOM 579 N N . LEU A 1 73 ? 13.400 3.804 -11.819 1.00 88.88 73 LEU A N 1
ATOM 580 C CA . LEU A 1 73 ? 12.997 4.419 -10.556 1.00 88.88 73 LEU A CA 1
ATOM 581 C C . LEU A 1 73 ? 12.261 3.445 -9.620 1.00 88.88 73 LEU A C 1
ATOM 583 O O . LEU A 1 73 ? 11.929 3.833 -8.504 1.00 88.88 73 LEU A O 1
ATOM 587 N N . GLY A 1 74 ? 12.008 2.204 -10.050 1.00 91.81 74 GLY A N 1
ATOM 588 C CA . GLY A 1 74 ? 11.350 1.169 -9.257 1.00 91.81 74 GLY A CA 1
ATOM 589 C C . GLY A 1 74 ? 9.873 1.445 -8.987 1.00 91.81 74 GLY A C 1
ATOM 590 O O . GLY A 1 74 ? 9.344 0.956 -7.991 1.00 91.81 74 GLY A O 1
ATOM 591 N N . LEU A 1 75 ? 9.202 2.243 -9.828 1.00 91.88 75 LEU A N 1
ATOM 592 C CA . LEU A 1 75 ? 7.782 2.565 -9.632 1.00 91.88 75 LEU A CA 1
ATOM 593 C C . LEU A 1 75 ? 6.889 1.321 -9.729 1.00 91.88 75 LEU A C 1
ATOM 595 O O . LEU A 1 75 ? 5.841 1.278 -9.100 1.00 91.88 75 LEU A O 1
ATOM 599 N N . ASP A 1 76 ? 7.326 0.297 -10.461 1.00 92.31 76 ASP A N 1
ATOM 600 C CA . ASP A 1 76 ? 6.681 -1.014 -10.560 1.00 92.31 76 ASP A CA 1
ATOM 601 C C . ASP A 1 76 ? 6.958 -1.936 -9.360 1.00 92.31 76 ASP A C 1
ATOM 603 O O . ASP A 1 76 ? 6.302 -2.963 -9.214 1.00 92.31 76 ASP A O 1
ATOM 607 N N . ASN A 1 77 ? 7.904 -1.573 -8.489 1.00 91.75 77 ASN A N 1
ATOM 608 C CA . ASN A 1 77 ? 8.347 -2.366 -7.339 1.00 91.75 77 ASN A CA 1
ATOM 609 C C . ASN A 1 77 ? 8.489 -1.481 -6.092 1.00 91.75 77 ASN A C 1
ATOM 611 O O . ASN A 1 77 ? 9.552 -1.396 -5.472 1.00 91.75 77 ASN A O 1
ATOM 615 N N . MET A 1 78 ? 7.421 -0.766 -5.738 1.00 92.31 78 MET A N 1
ATOM 616 C CA . MET A 1 78 ? 7.443 0.143 -4.595 1.00 92.31 78 MET A CA 1
ATOM 617 C C . MET A 1 78 ? 7.497 -0.602 -3.263 1.00 92.31 78 MET A C 1
ATOM 619 O O . MET A 1 78 ? 6.810 -1.598 -3.039 1.00 92.31 78 MET A O 1
ATOM 623 N N . THR A 1 79 ? 8.290 -0.060 -2.345 1.00 90.19 79 THR A N 1
ATOM 624 C CA . THR A 1 79 ? 8.341 -0.490 -0.949 1.00 90.19 79 THR A CA 1
ATOM 625 C C . THR A 1 79 ? 7.761 0.593 -0.056 1.00 90.19 79 THR A C 1
ATOM 627 O O . THR A 1 79 ? 7.847 1.781 -0.364 1.00 90.19 79 THR A O 1
ATOM 630 N N . GLU A 1 80 ? 7.163 0.177 1.055 1.00 88.88 80 GLU A N 1
ATOM 631 C CA . GLU A 1 80 ? 6.504 1.072 1.999 1.00 88.88 80 GLU A CA 1
ATOM 632 C C . GLU A 1 80 ? 6.983 0.795 3.424 1.00 88.88 80 GLU A C 1
ATOM 634 O O . GLU A 1 80 ? 7.185 -0.360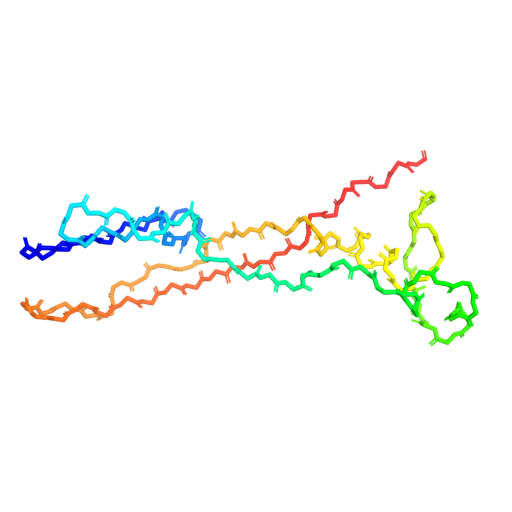 3.813 1.00 88.88 80 GLU A O 1
ATOM 639 N N . LYS A 1 81 ? 7.163 1.861 4.206 1.00 92.19 81 LYS A N 1
ATOM 640 C CA . LYS A 1 81 ? 7.528 1.798 5.626 1.00 92.19 81 LYS A CA 1
ATOM 641 C C . LYS A 1 81 ? 6.725 2.812 6.431 1.00 92.19 81 LYS A C 1
ATOM 643 O O . LYS A 1 81 ? 6.492 3.926 5.956 1.00 92.19 81 LYS A O 1
ATOM 648 N N . ALA A 1 82 ? 6.371 2.466 7.668 1.00 94.19 82 ALA A N 1
ATOM 649 C CA . ALA A 1 82 ? 5.821 3.443 8.599 1.00 94.19 82 ALA A CA 1
ATOM 650 C C . ALA A 1 82 ? 6.909 4.447 8.998 1.00 94.19 82 ALA A C 1
ATOM 652 O O . ALA A 1 82 ? 8.011 4.063 9.388 1.00 94.19 82 ALA A O 1
ATOM 653 N N . ILE A 1 83 ? 6.579 5.733 8.911 1.00 96.25 83 ILE A N 1
ATOM 654 C CA . ILE A 1 83 ? 7.352 6.826 9.507 1.00 96.25 83 ILE A CA 1
ATOM 655 C C . ILE A 1 83 ? 6.822 7.107 10.913 1.00 96.25 83 ILE A C 1
ATOM 657 O O . ILE A 1 83 ? 7.598 7.338 11.834 1.00 96.25 83 ILE A O 1
ATOM 661 N N . ASP A 1 84 ? 5.497 7.102 11.071 1.00 96.06 84 ASP A N 1
ATOM 662 C CA . ASP A 1 84 ? 4.834 7.437 12.327 1.00 96.06 84 ASP A CA 1
ATOM 663 C C . ASP A 1 84 ? 3.507 6.681 12.458 1.00 96.06 84 ASP A C 1
ATOM 665 O O . ASP A 1 84 ? 2.818 6.429 11.464 1.00 96.06 84 ASP A O 1
ATOM 669 N N . PHE A 1 85 ? 3.147 6.330 13.690 1.00 94.88 85 PHE A N 1
ATOM 670 C CA . PHE A 1 85 ? 1.910 5.621 14.010 1.00 94.88 85 PHE A CA 1
ATOM 671 C C . PHE A 1 85 ? 1.379 6.118 15.356 1.00 94.88 85 PHE A C 1
ATOM 673 O O . PHE A 1 85 ? 1.923 5.784 16.412 1.00 94.88 85 PHE A O 1
ATOM 680 N N . LYS A 1 86 ? 0.305 6.911 15.329 1.00 95.44 86 LYS A N 1
ATOM 681 C CA . LYS A 1 86 ? -0.218 7.613 16.507 1.00 95.44 86 LYS A CA 1
ATOM 682 C C . LYS A 1 86 ? -1.712 7.419 16.659 1.00 95.44 86 LYS A C 1
ATOM 684 O O . LYS A 1 86 ? -2.486 7.730 15.763 1.00 95.44 86 LYS A O 1
ATOM 689 N N . ILE A 1 87 ? -2.128 6.982 17.842 1.00 94.62 87 ILE A N 1
ATOM 690 C CA . ILE A 1 87 ? -3.526 7.099 18.258 1.00 94.62 87 ILE A CA 1
ATOM 691 C C . ILE A 1 87 ? -3.709 8.535 18.748 1.00 94.62 87 ILE A C 1
ATOM 693 O O . ILE A 1 87 ? -3.112 8.917 19.751 1.00 94.62 87 ILE A O 1
ATOM 697 N N . LEU A 1 88 ? -4.489 9.328 18.016 1.00 96.56 88 LEU A N 1
ATOM 698 C CA . LEU A 1 88 ? -4.740 10.734 18.341 1.00 96.56 88 LEU A CA 1
ATOM 699 C C . LEU A 1 88 ? -5.784 10.871 19.450 1.00 96.56 88 LEU A C 1
ATOM 701 O O . LEU A 1 88 ? -5.650 11.710 20.335 1.00 96.56 88 LEU A O 1
ATOM 705 N N . SER A 1 89 ? -6.822 10.036 19.410 1.00 95.50 89 SER A N 1
ATOM 706 C CA . SER A 1 89 ? -7.853 9.988 20.442 1.00 95.50 89 SER A CA 1
ATOM 707 C C . SER A 1 89 ? -8.510 8.616 20.500 1.00 95.50 89 SER A C 1
ATOM 709 O O . SER A 1 89 ? -8.508 7.854 19.528 1.00 95.50 89 SER A O 1
ATOM 711 N N . LYS A 1 90 ? -9.069 8.300 21.667 1.00 94.06 90 LYS A N 1
ATOM 712 C CA . LYS A 1 90 ? -9.838 7.085 21.909 1.00 94.06 90 LYS A CA 1
ATOM 713 C C . LYS A 1 90 ? -10.965 7.392 22.890 1.00 94.06 90 LYS A C 1
ATOM 715 O O . LYS A 1 90 ? -10.698 7.850 23.997 1.00 94.06 90 LYS A O 1
ATOM 720 N N . SER A 1 91 ? -12.193 7.117 22.476 1.00 92.75 91 SER A N 1
ATOM 721 C CA . SER A 1 91 ? -13.383 7.051 23.323 1.00 92.75 91 SER A CA 1
ATOM 722 C C . SER A 1 91 ? -13.989 5.647 23.250 1.00 92.75 91 SER A C 1
ATOM 724 O O . SER A 1 91 ? -13.431 4.751 22.608 1.00 92.75 91 SER A O 1
ATOM 726 N N . ASP A 1 92 ? -15.141 5.466 23.891 1.00 88.19 92 ASP A N 1
ATOM 727 C CA . ASP A 1 92 ? -15.891 4.209 23.851 1.00 88.19 92 ASP A CA 1
ATOM 728 C C . ASP A 1 92 ? -16.420 3.879 22.446 1.00 88.19 92 ASP A C 1
ATOM 730 O O . ASP A 1 92 ? -16.596 2.711 22.111 1.00 88.19 92 ASP A O 1
ATOM 734 N N . THR A 1 93 ? -16.647 4.893 21.604 1.00 90.88 93 THR A N 1
ATOM 735 C CA . THR A 1 93 ? -17.293 4.733 20.289 1.00 90.88 93 THR A CA 1
ATOM 736 C C . THR A 1 93 ? -16.411 5.115 19.106 1.00 90.88 93 THR A C 1
ATOM 738 O O . THR A 1 93 ? -16.707 4.722 17.978 1.00 90.88 93 THR A O 1
ATOM 741 N N . LEU A 1 94 ? -15.332 5.870 19.329 1.00 91.81 94 LEU A N 1
ATOM 742 C CA . LEU A 1 94 ? -14.482 6.383 18.261 1.00 91.81 94 LEU A CA 1
ATOM 743 C C . LEU A 1 94 ? -13.008 6.255 18.625 1.00 91.81 94 LEU A C 1
ATOM 745 O O . LEU A 1 94 ? -12.573 6.631 19.713 1.00 91.81 94 LEU A O 1
ATOM 749 N N . ILE A 1 95 ? -12.217 5.779 17.669 1.00 93.31 95 ILE A N 1
ATOM 750 C CA . ILE A 1 95 ? -10.764 5.824 17.760 1.00 93.31 95 ILE A CA 1
ATOM 751 C C . ILE A 1 95 ? -10.235 6.531 16.522 1.00 93.31 95 ILE A C 1
ATOM 753 O O . ILE A 1 95 ? -10.496 6.094 15.403 1.00 93.31 95 ILE A O 1
ATOM 757 N N . THR A 1 96 ? -9.465 7.593 16.734 1.00 95.56 96 THR A N 1
ATOM 758 C CA . THR A 1 96 ? -8.792 8.317 15.656 1.00 95.56 96 THR A CA 1
ATOM 759 C C . THR A 1 96 ? -7.330 7.905 15.629 1.00 95.56 96 THR A C 1
ATOM 761 O O . THR A 1 96 ? -6.603 8.066 16.612 1.00 95.56 96 THR A O 1
ATOM 764 N N . LEU A 1 97 ? -6.897 7.375 14.490 1.00 94.44 97 LEU A N 1
ATOM 765 C CA . LEU A 1 97 ? -5.530 6.944 14.237 1.00 94.44 97 LEU A CA 1
ATOM 766 C C . LEU A 1 97 ? -4.935 7.786 13.105 1.00 94.44 97 LEU A C 1
ATOM 768 O O . LEU A 1 97 ? -5.559 7.942 12.060 1.00 94.44 97 LEU A O 1
ATOM 772 N N . GLU A 1 98 ? -3.716 8.277 13.301 1.00 95.69 98 GLU A N 1
ATOM 773 C CA . GLU A 1 98 ? -2.871 8.823 12.243 1.00 95.69 98 GLU A CA 1
ATOM 774 C C . GLU A 1 98 ? -1.747 7.828 11.942 1.00 95.69 98 GLU A C 1
ATOM 776 O O . GLU A 1 98 ? -1.011 7.404 12.838 1.00 95.69 98 GLU A O 1
ATOM 781 N N . VAL A 1 99 ? -1.603 7.471 10.667 1.00 94.06 99 VAL A N 1
ATOM 782 C CA . VAL A 1 99 ? -0.478 6.679 10.170 1.00 94.06 99 VAL A CA 1
ATOM 783 C C . VAL A 1 99 ? 0.198 7.469 9.064 1.00 94.06 99 VAL A C 1
ATOM 785 O O . VAL A 1 99 ? -0.448 7.862 8.095 1.00 94.06 99 VAL A O 1
ATOM 788 N N . LYS A 1 100 ? 1.502 7.704 9.204 1.00 94.94 100 LYS A N 1
ATOM 789 C CA . LYS A 1 100 ? 2.330 8.317 8.164 1.00 94.94 100 LYS A CA 1
ATOM 790 C C . LYS A 1 100 ? 3.240 7.248 7.596 1.00 94.94 100 LYS A C 1
ATOM 792 O O . LYS A 1 100 ? 4.018 6.652 8.341 1.00 94.94 100 LYS A O 1
ATOM 797 N N . THR A 1 101 ? 3.168 7.022 6.291 1.00 93.38 101 THR A N 1
ATOM 798 C CA . THR A 1 101 ? 4.041 6.079 5.588 1.00 93.38 101 THR A CA 1
ATOM 799 C C . THR A 1 101 ? 4.933 6.805 4.589 1.00 93.38 101 THR A C 1
ATOM 801 O O . THR A 1 101 ? 4.602 7.878 4.083 1.00 93.38 101 THR A O 1
ATOM 804 N N . LYS A 1 102 ? 6.107 6.227 4.332 1.00 92.75 102 LYS A N 1
ATOM 805 C CA . LYS A 1 102 ? 6.970 6.576 3.205 1.00 92.75 102 LYS A CA 1
ATOM 806 C C . LYS A 1 102 ? 6.850 5.458 2.187 1.00 92.75 102 LYS A C 1
ATOM 808 O O . LYS A 1 102 ? 7.051 4.301 2.553 1.00 92.75 102 LYS A O 1
ATOM 813 N N . SER A 1 103 ? 6.602 5.812 0.933 1.00 92.62 103 SER A N 1
ATOM 814 C CA . SER A 1 103 ? 6.703 4.878 -0.182 1.00 92.62 103 SER A CA 1
ATOM 815 C C . SER A 1 103 ? 7.807 5.315 -1.136 1.00 92.62 103 SER A C 1
ATOM 817 O O . SER A 1 103 ? 7.913 6.496 -1.467 1.00 92.62 103 SER A O 1
ATOM 819 N N . GLU A 1 104 ? 8.637 4.372 -1.563 1.00 92.38 104 GLU A N 1
ATOM 820 C CA . GLU A 1 104 ? 9.748 4.620 -2.481 1.00 92.38 104 GLU A CA 1
ATOM 821 C C . GLU A 1 104 ? 9.928 3.444 -3.441 1.00 92.38 104 GLU A C 1
ATOM 823 O O . GLU A 1 104 ? 9.738 2.285 -3.065 1.00 92.38 104 GLU A O 1
ATOM 828 N N . GLY A 1 105 ? 10.268 3.746 -4.695 1.00 91.19 105 GLY A N 1
ATOM 829 C CA . GLY A 1 105 ? 10.554 2.717 -5.685 1.00 91.19 105 GLY A CA 1
ATOM 830 C C . GLY A 1 105 ? 11.858 1.996 -5.363 1.00 91.19 105 GLY A C 1
ATOM 831 O O . GLY A 1 105 ? 12.869 2.628 -5.042 1.00 91.19 105 GLY A O 1
ATOM 832 N N . LEU A 1 106 ? 11.841 0.664 -5.420 1.00 81.69 106 LEU A N 1
ATOM 833 C CA . LEU A 1 106 ? 13.040 -0.131 -5.196 1.00 81.69 106 LEU A CA 1
ATOM 834 C C . LEU A 1 106 ? 13.943 -0.055 -6.429 1.00 81.69 106 LEU A C 1
ATOM 836 O O . LEU A 1 106 ? 13.732 -0.745 -7.427 1.00 81.69 106 LEU A O 1
ATOM 840 N N . VAL A 1 107 ? 14.975 0.779 -6.351 1.00 75.50 107 VAL A N 1
ATOM 841 C CA . VAL A 1 107 ? 15.983 0.885 -7.408 1.00 75.50 107 VAL A CA 1
ATOM 842 C C . VAL A 1 107 ? 16.940 -0.299 -7.289 1.00 75.50 107 VAL A C 1
ATOM 844 O O . VAL A 1 107 ? 17.768 -0.357 -6.378 1.00 75.50 107 VAL A O 1
ATOM 847 N N . LEU A 1 108 ? 16.835 -1.263 -8.207 1.00 59.47 108 LEU A N 1
ATOM 848 C CA . LEU A 1 108 ? 17.809 -2.351 -8.298 1.00 59.47 108 LEU A CA 1
ATOM 849 C C . LEU A 1 108 ? 19.200 -1.772 -8.627 1.00 59.47 108 LEU A C 1
ATOM 851 O O . LEU A 1 108 ? 1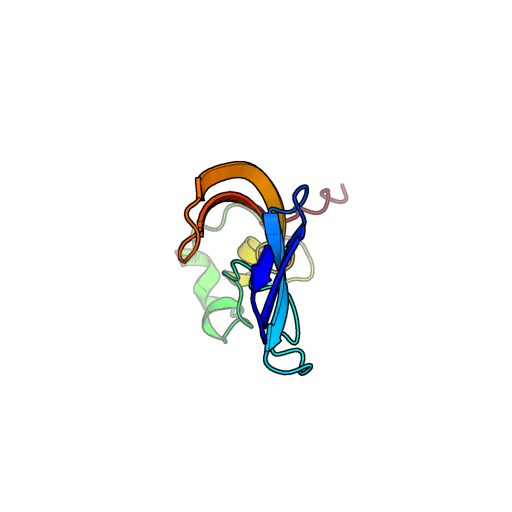9.293 -0.873 -9.470 1.00 59.47 108 LEU A O 1
ATOM 855 N N . PRO A 1 109 ? 20.285 -2.267 -7.999 1.00 57.84 109 PRO A N 1
ATOM 856 C CA . PRO A 1 109 ? 21.629 -1.772 -8.270 1.00 57.84 109 PRO A CA 1
ATOM 857 C C . PRO A 1 109 ? 21.956 -1.893 -9.763 1.00 57.84 109 PRO A C 1
ATOM 859 O O . PRO A 1 109 ? 21.611 -2.882 -10.414 1.00 57.84 109 PRO A O 1
ATOM 862 N N . ARG A 1 110 ? 22.612 -0.866 -10.319 1.00 53.94 110 ARG A N 1
ATOM 863 C CA . ARG A 1 110 ? 23.107 -0.912 -11.699 1.00 53.94 110 ARG A CA 1
ATOM 864 C C . ARG A 1 110 ? 24.126 -2.047 -11.785 1.00 53.94 110 ARG A C 1
ATOM 866 O O . ARG A 1 110 ? 25.152 -1.984 -11.115 1.00 53.94 110 ARG A O 1
ATOM 873 N N . HIS A 1 111 ? 23.843 -3.071 -12.585 1.00 48.75 111 HIS A N 1
ATOM 874 C CA . HIS A 1 111 ? 24.896 -3.976 -13.030 1.00 48.75 111 HIS A CA 1
ATOM 875 C C . HIS A 1 111 ? 25.848 -3.141 -13.893 1.00 48.75 111 HIS A C 1
ATOM 877 O O . HIS A 1 111 ? 25.414 -2.571 -14.898 1.00 48.75 111 HIS A O 1
ATOM 883 N N . LEU A 1 112 ? 27.071 -2.967 -13.385 1.00 37.66 112 LEU A N 1
ATOM 884 C CA . LEU A 1 112 ? 28.204 -2.366 -14.087 1.00 37.66 112 LEU A CA 1
ATOM 885 C C . LEU A 1 112 ? 28.604 -3.234 -15.281 1.00 37.66 112 LEU A C 1
ATOM 887 O O . LEU A 1 112 ? 28.505 -4.477 -15.147 1.00 37.66 112 LEU A O 1
#

Sequence (112 aa):
MSGENFSYTFNKTSGRLTSMNYFGKEILNDSPTLNVWRAPIDNEVDAWTLGQSHLTNRKPGFGYGPSNNWRVLGLDNMTEKAIDFKILSKSDTLITLEVKTKSEGLVLPRHL

pLDDT: mean 87.57, std 11.49, range [37.66, 98.25]

Secondary structure (DSSP, 8-state):
-EETTEEEEE-TTT--EEEEEETTEE--SS--------PPPHHHH-GGGTTTS------TTS-SSHHHHHHHTTTTSEEEEEEEEEEEEE-SS-EEEEEEEEEEE--PPP--